Protein AF-A0A382UML3-F1 (afdb_monomer)

Foldseek 3Di:
DDDDDDDDDDDDDPPPPPQWAADCLRDPNPVDDPDDDDPDDDPPPPDPDDDDDPADFDDDWGDDDPDIDTDHDD

pLDDT: mean 84.22, std 14.93, range [42.81, 97.0]

Structure (mmCIF, N/CA/C/O backbone):
data_AF-A0A382UML3-F1
#
_entry.id   AF-A0A382UML3-F1
#
loop_
_atom_site.group_PDB
_atom_site.id
_atom_site.type_symbol
_atom_site.label_atom_id
_atom_site.label_alt_id
_atom_site.label_comp_id
_atom_site.label_asym_id
_atom_site.labe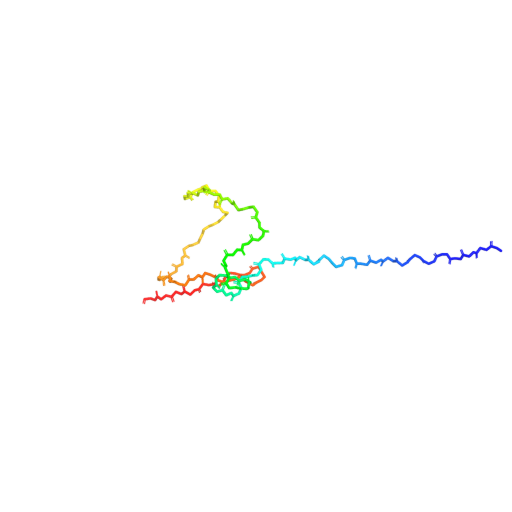l_entity_id
_atom_site.label_seq_id
_atom_site.pdbx_PDB_ins_code
_atom_site.Cartn_x
_atom_site.Cartn_y
_atom_site.Cartn_z
_atom_site.occupancy
_atom_site.B_iso_or_equiv
_atom_site.auth_seq_id
_atom_site.auth_comp_id
_atom_site.auth_asym_id
_atom_site.auth_atom_id
_atom_site.pdbx_PDB_model_num
ATOM 1 N N . MET A 1 1 ? -27.634 3.657 -61.242 1.00 48.16 1 MET A N 1
ATOM 2 C CA . MET A 1 1 ? -26.573 4.321 -60.453 1.00 48.16 1 MET A CA 1
ATOM 3 C C . MET A 1 1 ? -27.060 4.550 -59.028 1.00 48.16 1 MET A C 1
ATOM 5 O O . MET A 1 1 ? -27.715 5.558 -58.829 1.00 48.16 1 MET A O 1
ATOM 9 N N . LYS A 1 2 ? -26.799 3.638 -58.079 1.00 42.81 2 LYS A N 1
ATOM 10 C CA . LYS A 1 2 ? -26.699 3.904 -56.625 1.00 42.81 2 LYS A CA 1
ATOM 11 C C . LYS A 1 2 ? -25.884 2.756 -56.019 1.00 42.81 2 LYS A C 1
ATOM 13 O O . LYS A 1 2 ? -26.340 1.620 -56.051 1.00 42.81 2 LYS A O 1
ATOM 18 N N . ALA A 1 3 ? -24.663 3.037 -55.570 1.00 46.47 3 ALA A N 1
ATOM 19 C CA . ALA A 1 3 ? -23.856 2.081 -54.822 1.00 46.47 3 ALA A CA 1
ATOM 20 C C . ALA A 1 3 ? -24.205 2.237 -53.339 1.00 46.47 3 ALA A C 1
ATOM 22 O O . ALA A 1 3 ? -24.096 3.330 -52.786 1.00 46.47 3 ALA A O 1
ATOM 23 N N . THR A 1 4 ? -24.691 1.165 -52.724 1.00 56.38 4 THR A N 1
ATOM 24 C CA . THR A 1 4 ? -25.036 1.123 -51.302 1.00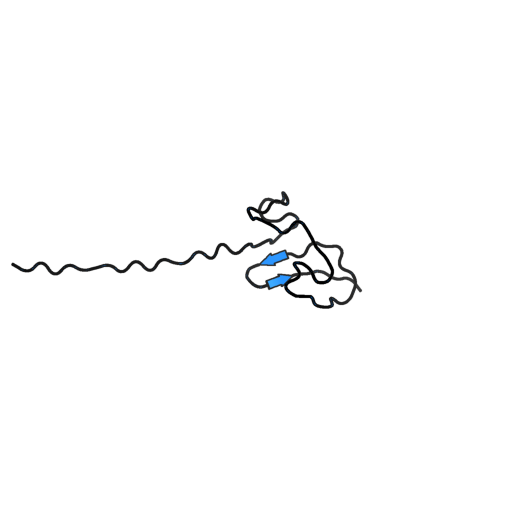 56.38 4 THR A CA 1
ATOM 25 C C . THR A 1 4 ? -23.745 1.024 -50.497 1.00 56.38 4 THR A C 1
ATOM 27 O O . THR A 1 4 ? -23.026 0.031 -50.591 1.00 56.38 4 THR A O 1
ATOM 30 N N . GLN A 1 5 ? -23.424 2.070 -49.742 1.00 56.03 5 GLN A N 1
ATOM 31 C CA . GLN A 1 5 ? -22.225 2.125 -48.915 1.00 56.03 5 GLN A CA 1
ATOM 32 C C . GLN A 1 5 ? -22.505 1.452 -47.568 1.00 56.03 5 GLN A C 1
ATOM 34 O O . GLN A 1 5 ? -23.376 1.884 -46.817 1.00 56.03 5 GLN A O 1
ATOM 39 N N . TRP A 1 6 ? -21.782 0.369 -47.285 1.00 57.69 6 TRP A N 1
ATOM 40 C CA . TRP A 1 6 ? -21.847 -0.350 -46.016 1.00 57.69 6 TRP A CA 1
ATOM 41 C C . TRP A 1 6 ? -20.840 0.270 -45.047 1.00 57.69 6 TRP A C 1
ATOM 43 O O . TRP A 1 6 ? -19.632 0.152 -45.245 1.00 57.69 6 TRP A O 1
ATOM 53 N N . THR A 1 7 ? -21.321 0.949 -44.009 1.00 61.56 7 THR A N 1
ATOM 54 C CA . THR A 1 7 ? -20.460 1.489 -42.950 1.00 61.56 7 THR A CA 1
ATOM 55 C C . THR A 1 7 ? -20.246 0.412 -41.886 1.00 61.56 7 THR A C 1
ATOM 57 O O . THR A 1 7 ? -21.181 0.049 -41.175 1.00 61.56 7 THR A O 1
ATOM 60 N N . LEU A 1 8 ? -19.023 -0.109 -41.767 1.00 64.62 8 LEU A N 1
ATOM 61 C CA . LEU A 1 8 ? -18.612 -0.958 -40.644 1.00 64.62 8 LEU A CA 1
ATOM 62 C C . LEU A 1 8 ? -18.362 -0.074 -39.415 1.00 64.62 8 LEU A C 1
ATOM 64 O O . LEU A 1 8 ? -17.479 0.781 -39.433 1.00 64.62 8 LEU A O 1
ATOM 68 N N . LEU A 1 9 ? -19.138 -0.278 -38.350 1.00 65.12 9 LEU A N 1
ATOM 69 C CA . LEU A 1 9 ? -18.939 0.387 -37.064 1.00 65.12 9 LEU A CA 1
ATOM 70 C C . LEU A 1 9 ? -17.933 -0.430 -36.238 1.00 65.12 9 LEU A C 1
ATOM 72 O O . LEU A 1 9 ? -18.245 -1.520 -35.762 1.00 65.12 9 LEU A O 1
ATOM 76 N N . SER A 1 10 ? -16.709 0.073 -36.091 1.00 70.19 10 SER A N 1
ATOM 77 C CA . SER A 1 10 ? -15.673 -0.549 -35.262 1.00 70.19 10 SER A CA 1
ATOM 78 C C . SER A 1 10 ? -15.934 -0.283 -33.776 1.00 70.19 10 SER A C 1
ATOM 80 O O . SER A 1 10 ? -15.889 0.866 -33.334 1.00 70.19 10 SER A O 1
ATOM 82 N N . LEU A 1 11 ? -16.179 -1.342 -33.000 1.00 69.12 11 LEU A N 1
ATOM 83 C CA . LEU A 1 11 ? -16.293 -1.279 -31.544 1.00 69.12 11 LEU A CA 1
ATOM 84 C C . LEU A 1 11 ? -14.888 -1.160 -30.934 1.00 69.12 11 LEU A C 1
ATOM 86 O O . LEU A 1 11 ? -14.125 -2.126 -30.919 1.00 69.12 11 LEU A O 1
ATOM 90 N N . ALA A 1 12 ? -14.526 0.028 -30.451 1.00 66.75 12 ALA A N 1
ATOM 91 C CA . ALA A 1 12 ? -13.287 0.213 -29.707 1.00 66.75 12 ALA A CA 1
ATOM 92 C C . ALA A 1 12 ? -13.434 -0.428 -28.317 1.00 66.75 12 ALA A C 1
ATOM 94 O O . ALA A 1 12 ? -14.136 0.096 -27.453 1.00 66.75 12 ALA A O 1
ATOM 95 N N . LEU A 1 13 ? -12.775 -1.568 -28.098 1.00 62.62 13 LEU A N 1
ATOM 96 C CA . LEU A 1 13 ? -12.569 -2.100 -26.754 1.00 62.62 13 LEU A CA 1
ATOM 97 C C . LEU A 1 13 ? -11.676 -1.119 -25.992 1.00 62.62 13 LEU A C 1
ATOM 99 O O . LEU A 1 13 ? -10.490 -0.980 -26.292 1.00 62.62 13 LEU A O 1
ATOM 103 N N . ALA A 1 14 ? -12.252 -0.430 -25.009 1.00 61.94 14 ALA A N 1
ATOM 104 C CA . ALA A 1 14 ? -11.478 0.323 -24.040 1.00 61.94 14 ALA A CA 1
ATOM 105 C C . ALA A 1 14 ? -10.648 -0.675 -23.221 1.00 61.94 14 ALA A C 1
ATOM 107 O O . ALA A 1 14 ? -11.145 -1.301 -22.285 1.00 61.94 14 ALA A O 1
ATOM 108 N N . LEU A 1 15 ? -9.380 -0.845 -23.594 1.00 56.81 15 LEU A N 1
ATOM 109 C CA . LEU A 1 15 ? -8.374 -1.445 -22.729 1.00 56.81 15 LEU A CA 1
ATOM 110 C C . LEU A 1 15 ? -8.219 -0.518 -21.522 1.00 56.81 15 LEU A C 1
ATOM 112 O O . LEU A 1 15 ? -7.431 0.426 -21.539 1.00 56.81 15 LEU A O 1
ATOM 116 N N . ASN A 1 16 ? -9.005 -0.765 -20.474 1.00 56.69 16 ASN A N 1
ATOM 117 C CA . ASN A 1 16 ? -8.686 -0.250 -19.154 1.00 56.69 16 ASN A CA 1
ATOM 118 C C . ASN A 1 16 ? -7.355 -0.888 -18.770 1.00 56.69 16 ASN A C 1
ATOM 120 O O . ASN A 1 16 ? -7.309 -2.055 -18.381 1.00 56.69 16 ASN A O 1
ATOM 124 N N . ALA A 1 17 ? -6.268 -0.137 -18.927 1.00 58.16 17 ALA A N 1
ATOM 125 C CA . ALA A 1 17 ? -4.985 -0.478 -18.346 1.00 58.16 17 ALA A CA 1
ATOM 126 C C . ALA A 1 17 ? -5.150 -0.431 -16.820 1.00 58.16 17 ALA A C 1
ATOM 128 O O . ALA A 1 17 ? -4.901 0.584 -16.173 1.00 58.16 17 ALA A O 1
ATOM 129 N N . GLN A 1 18 ? -5.672 -1.516 -16.253 1.00 66.38 18 GLN A N 1
ATOM 13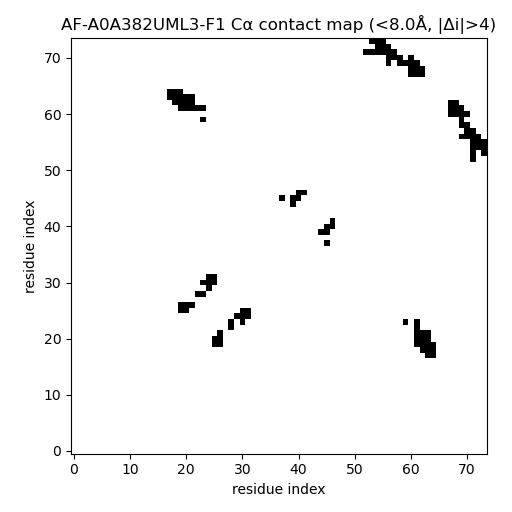0 C CA . GLN A 1 18 ? -5.716 -1.734 -14.819 1.00 66.38 18 GLN A CA 1
ATOM 131 C C . GLN A 1 18 ? -4.280 -1.693 -14.307 1.00 66.38 18 GLN A C 1
ATOM 133 O O . GLN A 1 18 ? -3.402 -2.374 -14.839 1.00 66.38 18 GLN A O 1
ATOM 138 N N . ALA A 1 19 ? -4.039 -0.877 -13.284 1.00 77.88 19 ALA A N 1
ATOM 139 C CA . ALA A 1 19 ? -2.749 -0.787 -12.612 1.00 77.88 19 ALA A CA 1
ATOM 140 C C . ALA A 1 19 ? -2.548 -1.998 -11.684 1.00 77.88 19 ALA A C 1
ATOM 142 O O . ALA A 1 19 ? -2.369 -1.848 -10.475 1.00 77.88 19 ALA A O 1
ATOM 143 N N . ASP A 1 20 ? -2.630 -3.200 -12.257 1.00 91.38 20 ASP A N 1
ATOM 144 C CA . ASP A 1 20 ? -2.376 -4.449 -11.558 1.00 91.38 20 ASP A CA 1
ATOM 145 C C . ASP A 1 20 ? -0.958 -4.418 -10.970 1.00 91.38 20 ASP A C 1
ATOM 147 O O . ASP A 1 20 ? 0.021 -4.043 -11.621 1.00 91.38 20 ASP A O 1
ATOM 151 N N . TRP A 1 21 ? -0.843 -4.844 -9.718 1.00 93.81 21 TRP A N 1
ATOM 152 C CA . TRP A 1 21 ? 0.393 -4.849 -8.946 1.00 93.81 21 TRP A CA 1
ATOM 153 C C . TRP A 1 21 ? 0.487 -6.175 -8.198 1.00 93.81 21 TRP A C 1
ATOM 155 O O . TRP A 1 21 ? 0.370 -6.244 -6.978 1.00 93.81 21 TRP A O 1
ATOM 165 N N . LYS A 1 22 ? 0.626 -7.264 -8.958 1.00 93.25 22 LYS A N 1
ATOM 166 C CA . LYS A 1 22 ? 0.464 -8.642 -8.456 1.00 93.25 22 LYS A CA 1
ATOM 167 C C . LYS A 1 22 ? 1.639 -9.163 -7.620 1.00 93.25 22 LYS A C 1
ATOM 169 O O . LYS A 1 22 ? 1.598 -10.292 -7.149 1.00 93.25 22 LYS A O 1
ATOM 174 N N . GLN A 1 23 ? 2.698 -8.373 -7.454 1.00 93.25 23 GLN A N 1
ATOM 175 C CA . GLN A 1 23 ? 3.916 -8.793 -6.765 1.00 93.25 23 GLN A CA 1
ATOM 176 C C . GLN A 1 23 ? 4.601 -7.631 -6.050 1.00 93.25 23 GLN A C 1
ATOM 178 O O . GLN A 1 23 ? 4.346 -6.457 -6.336 1.00 93.25 23 GLN A O 1
ATOM 183 N N . TRP A 1 24 ? 5.526 -7.966 -5.153 1.00 93.50 24 TRP A N 1
ATOM 184 C CA . TRP A 1 24 ? 6.399 -6.990 -4.515 1.00 93.50 24 TRP A CA 1
ATOM 185 C C . TRP A 1 24 ? 7.125 -6.148 -5.580 1.00 93.50 24 TRP A C 1
ATOM 187 O O . TRP A 1 24 ? 7.589 -6.673 -6.592 1.00 93.50 24 TRP A O 1
ATOM 197 N N . ARG A 1 25 ? 7.175 -4.824 -5.375 1.00 93.06 25 ARG A N 1
ATOM 198 C CA . ARG A 1 25 ? 7.673 -3.830 -6.355 1.00 93.06 25 ARG A CA 1
ATOM 199 C C . ARG A 1 25 ? 7.001 -3.843 -7.742 1.00 93.06 25 ARG A C 1
ATOM 201 O O . ARG A 1 25 ? 7.483 -3.171 -8.653 1.00 93.06 25 ARG A O 1
ATOM 208 N N . GLY A 1 26 ? 5.867 -4.514 -7.896 1.00 91.94 26 GLY A N 1
ATOM 209 C CA . GLY A 1 26 ? 4.960 -4.307 -9.021 1.00 91.94 26 GLY A CA 1
ATOM 210 C C . GLY A 1 26 ? 5.397 -4.951 -10.324 1.00 91.94 26 GLY A C 1
ATOM 211 O O . GLY A 1 26 ? 6.283 -5.813 -10.334 1.00 91.94 26 GLY A O 1
ATOM 212 N N . PRO A 1 27 ? 4.772 -4.554 -11.444 1.00 88.44 27 PRO A N 1
ATOM 213 C CA . PRO A 1 27 ? 5.121 -5.059 -12.766 1.00 88.44 27 PRO A CA 1
ATOM 214 C C . PRO A 1 27 ? 6.615 -4.845 -13.049 1.00 88.44 27 PRO A C 1
ATOM 216 O O . PRO A 1 27 ? 7.121 -3.722 -13.021 1.00 8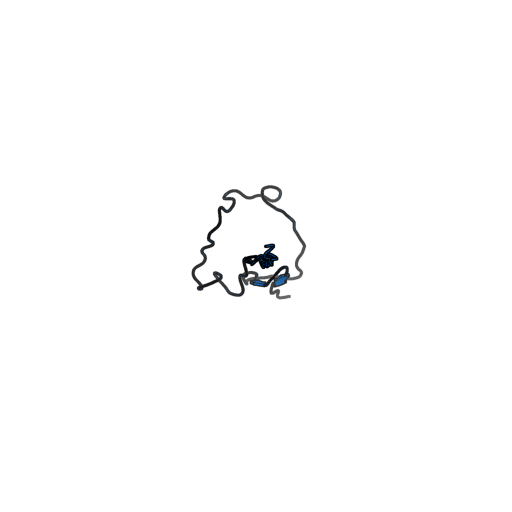8.44 27 PRO A O 1
ATOM 219 N N . GLY A 1 28 ? 7.348 -5.939 -13.256 1.00 90.56 28 GLY A N 1
ATOM 220 C CA . GLY A 1 28 ? 8.800 -5.916 -13.473 1.00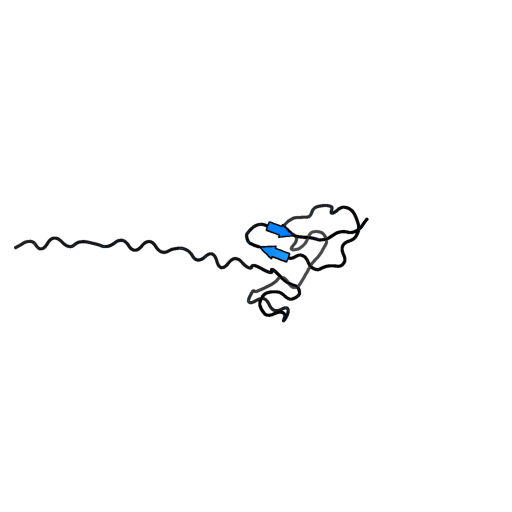 90.56 28 GLY A CA 1
ATOM 221 C C . GLY A 1 28 ? 9.674 -5.854 -12.210 1.00 90.56 28 GLY A C 1
ATOM 222 O O . GLY A 1 28 ? 10.891 -5.828 -12.342 1.00 90.56 28 GLY A O 1
ATOM 223 N N . GLY A 1 29 ? 9.099 -5.838 -11.000 1.00 92.75 29 GLY A N 1
ATOM 224 C CA . GLY A 1 29 ? 9.840 -6.043 -9.741 1.00 92.75 29 GLY A CA 1
ATOM 225 C C . GLY A 1 29 ? 10.772 -4.897 -9.335 1.00 92.75 29 GLY A C 1
ATOM 226 O O . GLY A 1 29 ? 11.707 -5.096 -8.563 1.00 92.75 29 GLY A O 1
ATOM 227 N N . GLN A 1 30 ? 10.517 -3.693 -9.844 1.00 94.62 30 GLN A N 1
ATOM 228 C CA . GLN A 1 30 ? 11.438 -2.553 -9.778 1.00 94.62 30 GLN A CA 1
ATOM 229 C C . GLN A 1 30 ? 10.931 -1.384 -8.890 1.00 94.62 30 GLN A C 1
ATOM 231 O O . GLN A 1 30 ? 11.736 -0.643 -8.330 1.00 94.62 30 GLN A O 1
ATOM 236 N N . GLY A 1 31 ? 9.619 -1.278 -8.628 1.00 91.56 31 GLY A N 1
ATOM 237 C CA . GLY A 1 31 ? 9.018 -0.305 -7.703 1.00 91.56 31 GLY A CA 1
ATOM 238 C C . GLY A 1 31 ? 8.578 1.035 -8.310 1.00 91.56 31 GLY A C 1
ATOM 239 O O . GLY A 1 31 ? 8.302 1.973 -7.573 1.00 91.56 31 GLY A O 1
ATOM 240 N N . HIS A 1 32 ? 8.493 1.139 -9.627 1.00 91.31 32 HIS A N 1
ATOM 241 C CA . HIS A 1 32 ? 8.144 2.322 -10.404 1.00 91.31 32 HIS A CA 1
ATOM 242 C C . HIS A 1 32 ? 6.736 2.175 -10.962 1.00 91.31 32 HIS A C 1
ATOM 244 O O . HIS A 1 32 ? 6.368 1.135 -11.516 1.00 91.31 32 HIS A O 1
ATOM 250 N N . ALA A 1 33 ? 5.987 3.267 -10.869 1.00 89.00 33 ALA A N 1
ATOM 251 C CA . ALA A 1 33 ? 4.715 3.455 -11.539 1.00 89.00 33 ALA A CA 1
ATOM 252 C C . ALA A 1 33 ? 4.864 4.569 -12.581 1.00 89.00 33 ALA A C 1
ATOM 254 O O . ALA A 1 33 ? 5.499 5.590 -12.317 1.00 89.00 33 ALA A O 1
ATOM 255 N N . ASN A 1 34 ? 4.245 4.403 -13.748 1.00 89.69 34 ASN A N 1
ATOM 256 C CA . ASN A 1 34 ? 4.149 5.466 -14.746 1.00 89.69 34 ASN A CA 1
ATOM 257 C C . ASN A 1 34 ? 2.925 6.348 -14.450 1.00 89.69 34 ASN A C 1
ATOM 259 O O . ASN A 1 34 ? 1.914 6.290 -15.149 1.00 89.69 34 ASN A O 1
ATOM 263 N N . ALA A 1 35 ? 2.979 7.094 -13.347 1.00 87.56 35 ALA A N 1
ATOM 264 C CA . ALA A 1 35 ? 1.888 7.950 -12.895 1.00 87.56 35 ALA A CA 1
ATOM 265 C C . ALA A 1 35 ? 2.415 9.163 -12.118 1.00 87.56 35 ALA A C 1
ATOM 267 O O . ALA A 1 35 ? 3.468 9.108 -11.484 1.00 87.56 35 ALA A O 1
ATOM 268 N N . LYS A 1 36 ? 1.646 10.257 -12.124 1.00 91.19 36 LYS A N 1
ATOM 269 C CA . LYS A 1 36 ? 1.881 11.396 -11.229 1.00 91.19 36 LYS A CA 1
ATOM 270 C C . LYS A 1 36 ? 1.251 11.079 -9.876 1.00 91.19 36 LYS A C 1
ATOM 272 O O . LYS A 1 36 ? 0.033 11.147 -9.735 1.00 91.19 36 LYS A O 1
ATOM 277 N N . LEU A 1 37 ? 2.078 10.683 -8.914 1.00 91.44 37 LEU A N 1
ATOM 278 C CA . LEU A 1 37 ? 1.635 10.297 -7.576 1.00 91.44 37 LEU A CA 1
ATOM 279 C C . LEU A 1 37 ? 1.726 11.484 -6.602 1.00 91.44 37 LEU A C 1
ATOM 281 O O . LEU A 1 37 ? 2.628 12.313 -6.742 1.00 91.44 37 LEU A O 1
ATOM 285 N N . PRO A 1 38 ? 0.821 11.583 -5.613 1.00 92.94 38 PRO A N 1
ATOM 286 C CA . PRO A 1 38 ? 0.922 12.598 -4.571 1.00 92.94 38 PRO A CA 1
ATOM 287 C C . PRO A 1 38 ? 2.169 12.373 -3.701 1.00 92.94 38 PRO A C 1
ATOM 289 O O . PRO A 1 38 ? 2.473 11.252 -3.290 1.00 92.94 38 P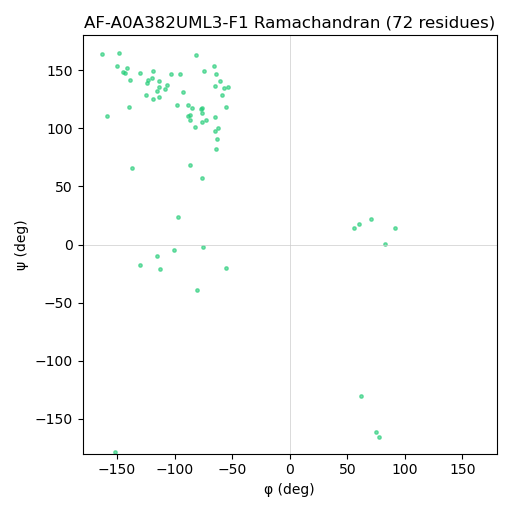RO A O 1
ATOM 292 N N . THR A 1 39 ? 2.878 13.460 -3.401 1.00 95.56 39 THR A N 1
ATOM 293 C CA . THR A 1 39 ? 4.134 13.462 -2.629 1.00 95.56 39 THR A CA 1
ATOM 294 C C . THR A 1 39 ? 3.954 13.865 -1.167 1.00 95.56 39 THR A C 1
ATOM 296 O O . THR A 1 39 ? 4.901 13.812 -0.392 1.00 95.56 39 THR A O 1
ATOM 299 N N . GLU A 1 40 ? 2.744 14.258 -0.775 1.00 97.00 40 GLU A N 1
ATOM 300 C CA . GLU A 1 40 ? 2.407 14.677 0.585 1.00 97.00 40 GLU A CA 1
ATOM 301 C C . GLU A 1 40 ? 1.263 13.826 1.123 1.00 97.00 40 GLU A C 1
ATOM 303 O O . GLU A 1 40 ? 0.323 13.527 0.390 1.00 97.00 40 GLU A O 1
ATOM 308 N N . TRP A 1 41 ? 1.313 13.463 2.401 1.00 96.25 41 TRP A N 1
ATOM 309 C CA . TRP A 1 41 ? 0.352 12.545 3.010 1.00 96.25 41 TRP A CA 1
ATOM 310 C C . TRP A 1 41 ? 0.072 12.930 4.463 1.00 96.25 41 TRP A C 1
ATOM 312 O O . TRP A 1 41 ? 0.945 13.455 5.152 1.00 96.25 41 TRP A O 1
ATOM 322 N N . SER A 1 42 ? -1.148 12.666 4.929 1.00 95.88 42 SER A N 1
ATOM 323 C CA . SER A 1 42 ? -1.514 12.692 6.349 1.00 95.88 42 SER A CA 1
ATOM 324 C C . SER A 1 42 ? -2.677 11.729 6.605 1.00 95.88 42 SER A C 1
ATOM 326 O O . SER A 1 42 ? -3.186 11.113 5.672 1.00 95.88 42 SER A O 1
ATOM 328 N N . GLU A 1 43 ? -3.151 11.648 7.850 1.00 93.81 43 GLU A N 1
ATOM 329 C CA . GLU A 1 43 ? -4.368 10.901 8.215 1.00 93.81 43 GLU A CA 1
ATOM 330 C C . GLU A 1 43 ? -5.622 11.320 7.424 1.00 93.81 43 GLU A C 1
ATOM 332 O O . GLU A 1 43 ? -6.600 10.576 7.362 1.00 93.81 43 GLU A O 1
ATOM 337 N N . THR A 1 44 ? -5.615 12.516 6.827 1.00 94.69 44 THR A N 1
ATOM 338 C CA . THR A 1 44 ? -6.762 13.083 6.100 1.00 94.69 44 THR A CA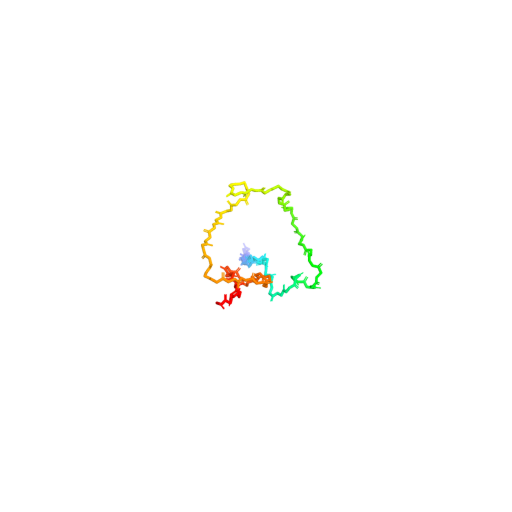 1
ATOM 339 C C . THR A 1 44 ? -6.415 13.614 4.710 1.00 94.69 44 THR A C 1
ATOM 341 O O . THR A 1 44 ? -7.309 13.793 3.885 1.00 94.69 44 THR A O 1
ATOM 344 N N . LYS A 1 45 ? -5.136 13.867 4.409 1.00 96.75 45 LYS A N 1
ATOM 345 C CA . LYS A 1 45 ? -4.682 14.415 3.127 1.00 96.75 45 LYS A CA 1
ATOM 346 C C . LYS A 1 45 ? -4.307 13.298 2.164 1.00 96.75 45 LYS A C 1
ATOM 348 O O . LYS A 1 45 ? -3.515 12.425 2.504 1.00 96.75 45 LYS A O 1
ATOM 353 N N . ASN A 1 46 ? -4.826 13.386 0.939 1.00 96.81 46 ASN A N 1
ATOM 354 C CA . ASN A 1 46 ? -4.586 12.426 -0.144 1.00 96.81 46 ASN A CA 1
ATOM 355 C C . ASN A 1 46 ? -5.037 10.981 0.171 1.00 96.81 46 ASN A C 1
ATOM 357 O O . ASN A 1 46 ? -4.669 10.052 -0.541 1.00 96.81 46 ASN A O 1
ATOM 361 N N . VAL A 1 47 ? -5.903 10.787 1.175 1.00 95.31 47 VAL A N 1
ATOM 362 C CA . VAL A 1 47 ? -6.499 9.490 1.536 1.00 95.31 47 VAL A CA 1
ATOM 363 C C . VAL A 1 47 ? -7.894 9.367 0.922 1.00 95.31 47 VAL A C 1
ATOM 365 O O . VAL A 1 47 ? -8.781 10.161 1.222 1.00 95.31 47 VAL A O 1
ATOM 368 N N . LYS A 1 48 ? -8.115 8.353 0.075 1.00 93.69 48 LYS A N 1
ATOM 369 C CA . LYS A 1 48 ? -9.437 8.086 -0.528 1.00 93.69 48 LYS A CA 1
ATOM 370 C C . LYS A 1 48 ? -10.375 7.335 0.421 1.00 93.69 48 LYS A C 1
ATOM 372 O O . LYS A 1 48 ? -11.574 7.587 0.431 1.00 93.69 48 LYS A O 1
ATOM 377 N N . TRP A 1 49 ? -9.834 6.384 1.176 1.00 94.94 49 TRP A N 1
ATOM 378 C CA . TRP A 1 49 ? -10.556 5.576 2.156 1.00 94.94 49 TRP A CA 1
ATOM 379 C C . TRP A 1 49 ? -9.558 4.907 3.103 1.00 94.94 49 TRP A C 1
ATOM 381 O O . TRP A 1 49 ? -8.365 4.825 2.809 1.00 94.94 49 TRP A O 1
ATOM 391 N N . ARG A 1 50 ? -10.063 4.413 4.235 1.00 92.88 50 ARG A N 1
ATOM 392 C CA . ARG A 1 50 ? -9.313 3.599 5.195 1.00 92.88 50 ARG A CA 1
ATOM 393 C C . ARG A 1 50 ? -10.221 2.528 5.785 1.00 92.88 50 ARG A C 1
ATOM 395 O O . ARG A 1 50 ? -11.413 2.770 5.957 1.00 92.88 50 ARG A O 1
ATOM 402 N N . THR A 1 51 ? -9.656 1.371 6.109 1.00 93.25 51 THR A N 1
ATOM 403 C CA . THR A 1 51 ? -10.362 0.288 6.803 1.00 93.25 51 THR A CA 1
ATOM 404 C C . THR A 1 51 ? -9.443 -0.335 7.852 1.00 93.25 51 THR A C 1
ATOM 406 O O . THR A 1 51 ? -8.248 -0.476 7.583 1.00 93.25 51 THR A O 1
ATOM 409 N N . PRO A 1 52 ? -9.954 -0.718 9.034 1.00 93.06 52 PRO A N 1
ATOM 410 C CA . PRO A 1 52 ? -9.200 -1.549 9.964 1.00 93.06 52 PRO A CA 1
ATOM 411 C C . PRO A 1 52 ? -8.843 -2.898 9.326 1.00 93.06 52 PRO A C 1
ATOM 413 O O . PRO A 1 52 ? -9.670 -3.491 8.631 1.00 93.06 52 PRO A O 1
ATOM 416 N N . VAL A 1 53 ? -7.631 -3.391 9.590 1.00 91.50 53 VAL A N 1
ATOM 417 C CA . VAL A 1 53 ? -7.181 -4.742 9.221 1.00 91.50 53 VAL A CA 1
ATOM 418 C C . VAL A 1 53 ? -6.839 -5.487 10.517 1.00 91.50 53 VAL A C 1
ATOM 420 O O . VAL A 1 53 ? -6.062 -4.956 11.311 1.00 91.50 53 VAL A O 1
ATOM 423 N N . PRO A 1 54 ? -7.419 -6.673 10.780 1.00 92.88 54 PRO A N 1
ATOM 424 C CA . PRO A 1 54 ? -7.085 -7.460 11.966 1.00 92.88 54 PRO A CA 1
ATOM 425 C C . PRO A 1 54 ? -5.626 -7.915 11.941 1.00 92.88 54 PRO A C 1
ATOM 427 O O . PRO A 1 54 ? -5.125 -8.243 10.869 1.00 92.88 54 PRO A O 1
ATOM 430 N N . GLY A 1 55 ? -4.976 -8.014 13.102 1.00 93.69 55 GLY A N 1
ATOM 431 C CA . GLY A 1 55 ? -3.605 -8.527 13.220 1.00 9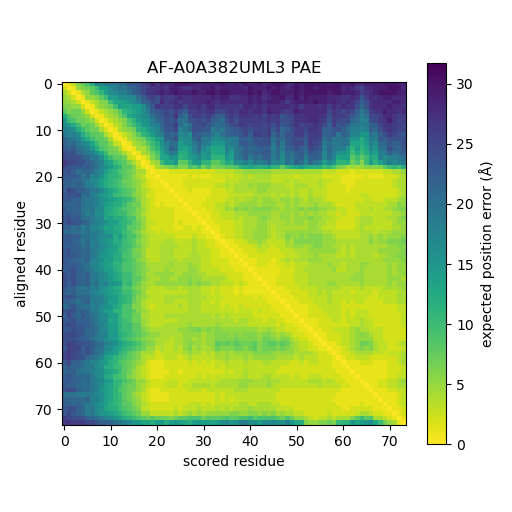3.69 55 GLY A CA 1
ATOM 432 C C . GLY A 1 55 ? -2.522 -7.553 12.738 1.00 93.69 55 GLY A C 1
ATOM 433 O O . GLY A 1 55 ? -2.736 -6.343 12.654 1.00 93.69 55 GLY A O 1
ATOM 434 N N . LYS A 1 56 ? -1.328 -8.083 12.458 1.00 90.94 56 LYS A N 1
ATOM 435 C CA . LYS A 1 56 ? -0.171 -7.339 11.934 1.00 90.94 56 LYS A CA 1
ATOM 436 C C . LYS A 1 56 ? 0.151 -7.794 10.514 1.00 90.94 56 LYS A C 1
ATOM 438 O O . LYS A 1 56 ? 0.229 -8.988 10.254 1.00 90.94 56 LYS A O 1
ATOM 443 N N . GLY A 1 57 ? 0.405 -6.852 9.610 1.00 88.94 57 GLY A N 1
ATOM 444 C CA . GLY A 1 57 ? 0.860 -7.132 8.247 1.00 88.94 57 GLY A CA 1
ATOM 445 C C . GLY A 1 57 ? 2.269 -6.593 8.014 1.00 88.94 57 GLY A C 1
ATOM 446 O O . GLY A 1 57 ? 2.545 -5.440 8.333 1.00 88.94 57 GLY A O 1
ATOM 447 N N . TRP A 1 58 ? 3.147 -7.421 7.444 1.00 88.56 58 TRP A N 1
ATOM 448 C CA . TRP A 1 58 ? 4.522 -7.038 7.076 1.00 88.56 58 TRP A CA 1
ATOM 449 C C . TRP A 1 58 ? 4.767 -7.080 5.563 1.00 88.56 58 TRP A C 1
ATOM 451 O O . TRP A 1 58 ? 5.810 -6.631 5.089 1.00 88.56 58 TRP A O 1
ATOM 461 N N . SER A 1 59 ? 3.824 -7.634 4.795 1.00 89.38 59 SER A N 1
ATOM 462 C CA . SER A 1 59 ? 3.915 -7.687 3.338 1.00 89.38 59 SER A CA 1
ATOM 463 C C . SER A 1 59 ? 3.472 -6.369 2.701 1.00 89.38 59 SER A C 1
ATOM 465 O O . SER A 1 59 ? 2.755 -5.569 3.300 1.00 89.38 59 SER A O 1
ATOM 467 N N . SER A 1 60 ? 3.841 -6.178 1.434 1.00 91.00 60 SER A N 1
ATOM 468 C CA . SER A 1 60 ? 3.146 -5.201 0.589 1.00 91.00 60 SER A CA 1
ATOM 469 C C . SER A 1 60 ? 1.776 -5.760 0.177 1.00 91.00 60 SER A C 1
ATOM 471 O O . SER A 1 60 ? 1.636 -6.984 0.066 1.00 91.00 60 SER A O 1
ATOM 473 N N . PRO A 1 61 ? 0.760 -4.904 -0.028 1.00 93.38 61 PRO A N 1
ATOM 474 C CA . PRO A 1 61 ? -0.474 -5.318 -0.681 1.00 93.38 61 PRO A CA 1
ATOM 475 C C . PRO A 1 61 ? -0.200 -5.688 -2.144 1.00 93.38 61 PRO A C 1
ATOM 477 O O . PRO A 1 61 ? 0.716 -5.141 -2.765 1.00 93.38 61 PRO A O 1
ATOM 480 N N . VAL A 1 62 ? -1.031 -6.562 -2.709 1.00 95.19 62 VAL A N 1
ATOM 481 C CA . VAL A 1 62 ? -1.062 -6.827 -4.154 1.00 95.19 62 VAL A CA 1
ATOM 482 C C . VAL A 1 62 ? -2.428 -6.488 -4.734 1.00 95.19 62 VAL A C 1
ATOM 484 O O . VAL A 1 62 ? -3.447 -6.560 -4.044 1.00 95.19 62 VAL A O 1
ATOM 487 N N . ILE A 1 63 ? -2.439 -6.068 -5.995 1.00 94.69 63 ILE A N 1
ATOM 488 C CA . ILE A 1 63 ? -3.625 -5.542 -6.676 1.00 94.69 63 ILE A CA 1
ATOM 489 C C . ILE A 1 63 ? -3.857 -6.347 -7.949 1.00 94.69 63 ILE A C 1
ATOM 491 O O . ILE A 1 63 ? -2.947 -6.496 -8.768 1.00 94.69 63 ILE A O 1
ATOM 495 N N . GLU A 1 64 ? -5.079 -6.833 -8.118 1.00 93.12 64 GLU A N 1
ATOM 496 C CA . GLU A 1 64 ? -5.550 -7.457 -9.350 1.00 93.12 64 GLU A CA 1
ATOM 497 C C . GLU A 1 64 ? -6.979 -6.990 -9.609 1.00 93.12 64 GLU A C 1
ATOM 499 O O . GLU A 1 64 ? -7.884 -7.194 -8.795 1.00 93.12 64 GLU A O 1
ATOM 504 N N . GLY A 1 65 ? -7.184 -6.302 -10.726 1.00 90.25 65 GLY A N 1
ATOM 505 C CA . GLY A 1 65 ? -8.471 -5.699 -11.016 1.00 90.25 65 GLY A CA 1
ATOM 506 C C . GLY A 1 65 ? -8.880 -4.648 -10.009 1.00 90.25 65 GLY A C 1
ATOM 507 O O . GLY A 1 65 ? -8.131 -3.723 -9.702 1.00 90.25 65 GLY A O 1
ATOM 508 N N . ASN A 1 66 ? -10.111 -4.776 -9.527 1.00 91.06 66 ASN A N 1
ATOM 509 C CA . ASN A 1 66 ? -10.675 -3.877 -8.529 1.00 91.06 66 ASN A CA 1
ATOM 510 C C . ASN A 1 66 ? -10.549 -4.450 -7.107 1.00 91.06 66 ASN A C 1
ATOM 512 O O . ASN A 1 66 ? -11.351 -4.120 -6.234 1.00 91.06 66 ASN A O 1
ATOM 516 N N . GLN A 1 67 ? -9.584 -5.347 -6.882 1.00 93.56 67 GLN A N 1
ATOM 517 C CA . GLN A 1 67 ? -9.383 -6.023 -5.608 1.00 93.56 67 GLN A CA 1
ATOM 518 C C . GLN A 1 67 ? -7.966 -5.819 -5.072 1.00 93.56 67 GLN A C 1
ATOM 520 O O . GLN A 1 67 ? -6.980 -5.858 -5.809 1.00 93.56 67 GLN A O 1
ATOM 525 N N . ILE A 1 68 ? -7.890 -5.606 -3.758 1.00 94.06 68 ILE A N 1
ATOM 526 C CA . ILE A 1 68 ? -6.649 -5.467 -2.997 1.00 94.06 68 ILE A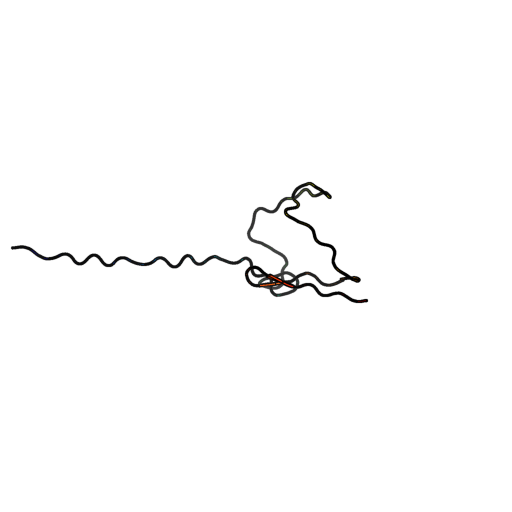 CA 1
ATOM 527 C C . ILE A 1 68 ? -6.547 -6.666 -2.065 1.00 94.06 68 ILE A C 1
ATOM 529 O O . ILE A 1 68 ? -7.462 -6.926 -1.282 1.00 94.06 68 ILE A O 1
ATOM 533 N N . TRP A 1 69 ? -5.420 -7.363 -2.129 1.00 95.00 69 TRP A N 1
ATOM 534 C CA . TRP A 1 69 ? -5.101 -8.487 -1.262 1.00 95.00 69 TRP A CA 1
ATOM 535 C C . TRP A 1 69 ? -4.018 -8.079 -0.272 1.00 95.00 69 TRP A C 1
ATOM 537 O O . TRP A 1 69 ? -3.005 -7.479 -0.643 1.00 95.00 69 TRP A O 1
ATOM 547 N N . VAL A 1 70 ? -4.229 -8.424 0.995 1.00 94.94 70 VAL A N 1
ATOM 548 C CA . VAL A 1 70 ? -3.295 -8.172 2.096 1.00 94.94 70 VAL A CA 1
ATOM 549 C C . VAL A 1 70 ? -3.087 -9.452 2.888 1.00 94.94 70 VAL A C 1
ATOM 551 O O . VAL A 1 70 ? -4.005 -10.262 3.014 1.00 94.94 70 VAL A O 1
ATOM 554 N N . THR A 1 71 ? -1.887 -9.630 3.437 1.00 93.94 71 THR A N 1
ATOM 555 C CA . THR A 1 71 ? -1.614 -10.703 4.398 1.00 93.94 71 THR A CA 1
ATOM 556 C C . THR A 1 71 ? -1.569 -10.129 5.807 1.00 93.94 71 THR A C 1
ATOM 558 O O . THR A 1 71 ? -1.156 -8.985 6.010 1.00 93.94 71 THR A O 1
ATOM 561 N N . THR A 1 72 ? -2.013 -10.918 6.781 1.00 93.81 72 THR A N 1
ATOM 562 C CA . THR A 1 72 ? -1.966 -10.553 8.195 1.00 93.81 72 THR A CA 1
ATOM 563 C C . THR A 1 72 ? -1.609 -11.762 9.054 1.00 93.81 72 THR A C 1
ATOM 565 O O . THR A 1 72 ? -1.883 -12.901 8.674 1.00 93.81 72 THR A O 1
ATOM 568 N N . SER A 1 73 ? -0.983 -11.511 10.198 1.00 87.62 73 SER A N 1
ATOM 569 C CA . SER A 1 73 ? -0.673 -12.479 11.246 1.00 87.62 73 SER A CA 1
ATOM 570 C C . SER A 1 73 ? -1.354 -12.081 12.552 1.00 87.62 73 SER A C 1
ATOM 572 O O . SER A 1 73 ? -1.386 -10.893 12.890 1.00 87.62 73 SER A O 1
ATOM 574 N N . PHE A 1 74 ? -1.824 -13.074 13.300 1.00 78.12 74 PHE A N 1
ATOM 575 C CA . PHE A 1 74 ? -2.307 -12.909 14.671 1.00 78.12 74 PHE A CA 1
ATOM 576 C C . PHE A 1 74 ? -1.165 -13.053 15.677 1.00 78.12 74 PHE A C 1
ATOM 578 O O . PHE A 1 74 ? -0.266 -13.886 15.420 1.00 78.12 74 PHE A O 1
#

Organism: NCBI:txid408172

Secondary structure (DSSP, 8-state):
--------------------B-STTTTTTS---SS-------SSSS-------SSB--SPPEEETTEEE---B-

Radius of gyration: 21.44 Å; Cα contacts (8 Å, |Δi|>4): 64; chains: 1; bounding box: 38×28×75 Å

Mean predicted aligned error: 9.58 Å

Solvent-accessible surface area (backbone atoms only — not comparable to full-atom values): 5385 Å² total; per-residue (Å²): 144,83,84,87,82,81,82,82,82,80,82,80,78,77,78,75,81,64,86,51,21,79,42,76,42,28,75,89,57,74,62,76,73,101,67,95,71,85,90,66,78,52,101,73,43,90,58,92,76,87,76,94,69,77,63,52,63,89,67,74,66,30,26,56,82,98,42,79,48,76,62,63,43,128

Sequence (74 aa):
MKATQWTLLSLALALNAQADWKQWRGPGGQGHANAKLPTEWSETKNVKWRTPVPGKGWSSPVIEGNQIWVTTSF

InterPro domains:
  IPR011047 Quinoprotein alcohol dehydrogenase-like superfamily [SSF50998] (16-73)